Protein AF-A0A285UUU7-F1 (afdb_monomer_lite)

Structure (mmCIF, N/CA/C/O backbone):
data_AF-A0A285UUU7-F1
#
_entry.id   AF-A0A285UUU7-F1
#
loop_
_atom_site.group_PDB
_atom_site.id
_atom_site.type_symbol
_atom_site.label_atom_id
_atom_site.label_alt_id
_atom_site.label_comp_id
_atom_site.label_asym_id
_atom_site.label_entity_id
_atom_site.label_seq_id
_atom_site.pdbx_PDB_ins_code
_atom_site.Cartn_x
_atom_site.Cartn_y
_atom_site.Cartn_z
_atom_site.occupancy
_atom_site.B_iso_or_equiv
_atom_site.auth_seq_id
_atom_site.auth_comp_id
_atom_site.auth_asym_id
_atom_site.auth_atom_id
_atom_site.pdbx_PDB_model_num
ATOM 1 N N . MET A 1 1 ? -18.336 23.142 -23.932 1.00 42.22 1 MET A N 1
ATOM 2 C CA . MET A 1 1 ? -19.050 22.534 -22.790 1.00 42.22 1 MET A CA 1
ATOM 3 C C . MET A 1 1 ? -19.475 21.139 -23.225 1.00 42.22 1 MET A C 1
ATOM 5 O O . MET A 1 1 ? -20.338 21.049 -24.084 1.00 42.22 1 MET A O 1
ATOM 9 N N . SER A 1 2 ? -18.791 20.090 -22.753 1.00 46.44 2 SER A N 1
ATOM 10 C CA . SER A 1 2 ? -19.113 18.686 -23.065 1.00 46.44 2 SER A CA 1
ATOM 11 C C . SER A 1 2 ? -19.749 18.040 -21.838 1.00 46.44 2 SER A C 1
ATOM 13 O O . SER A 1 2 ? -19.334 18.330 -20.718 1.00 46.44 2 SER A O 1
ATOM 15 N N . ALA A 1 3 ? -20.799 17.261 -22.081 1.00 48.66 3 ALA A N 1
ATOM 16 C CA . ALA A 1 3 ? -21.778 16.789 -21.113 1.00 48.66 3 ALA A CA 1
ATOM 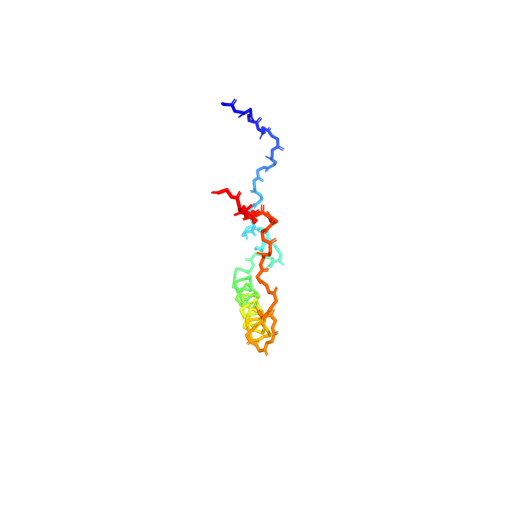17 C C . ALA A 1 3 ? -21.183 15.935 -19.983 1.00 48.66 3 ALA A C 1
ATOM 19 O O . ALA A 1 3 ? -20.259 15.155 -20.192 1.00 48.66 3 ALA A O 1
ATOM 20 N N . ALA A 1 4 ? -21.771 16.096 -18.797 1.00 58.44 4 ALA A N 1
ATOM 21 C CA . ALA A 1 4 ? -21.512 15.312 -17.603 1.00 58.44 4 ALA A CA 1
ATOM 22 C C . ALA A 1 4 ? -21.721 13.811 -17.860 1.00 58.44 4 ALA A C 1
ATOM 24 O O . ALA A 1 4 ? -22.820 13.386 -18.216 1.00 58.44 4 ALA A O 1
ATOM 25 N N . THR A 1 5 ? -20.686 13.008 -17.627 1.00 55.28 5 THR A N 1
ATOM 26 C CA . THR A 1 5 ? -20.817 11.569 -17.390 1.00 55.28 5 THR A CA 1
ATOM 27 C C . THR A 1 5 ? -21.318 11.384 -15.959 1.00 55.28 5 THR A C 1
ATOM 29 O O . THR A 1 5 ? -20.541 11.283 -15.017 1.00 55.28 5 THR A O 1
ATOM 32 N N . ALA A 1 6 ? -22.637 11.440 -15.782 1.00 61.00 6 ALA A N 1
ATOM 33 C CA . ALA A 1 6 ? -23.313 11.316 -14.490 1.00 61.00 6 ALA A CA 1
ATOM 34 C C . ALA A 1 6 ? -23.585 9.850 -14.085 1.00 61.00 6 ALA A C 1
ATOM 36 O O . ALA A 1 6 ? -24.630 9.568 -13.510 1.00 61.00 6 ALA A O 1
ATOM 37 N N . ASP A 1 7 ? -22.672 8.925 -14.401 1.00 54.81 7 ASP A N 1
ATOM 38 C CA . ASP A 1 7 ? -22.819 7.494 -14.076 1.00 54.81 7 ASP A CA 1
ATOM 39 C C . ASP A 1 7 ? -21.477 6.821 -13.733 1.00 54.81 7 ASP A C 1
ATOM 41 O O . ASP A 1 7 ? -21.260 5.645 -14.007 1.00 54.81 7 ASP A O 1
ATOM 45 N N . GLU A 1 8 ? -20.531 7.574 -13.166 1.00 57.66 8 GLU A N 1
ATOM 46 C CA . GLU A 1 8 ? -19.377 6.947 -12.521 1.00 57.66 8 GLU A CA 1
ATOM 47 C C . GLU A 1 8 ? -19.799 6.603 -11.087 1.00 57.66 8 GLU A C 1
ATOM 49 O O . GLU A 1 8 ? -20.210 7.518 -10.357 1.00 57.66 8 GLU A O 1
ATOM 54 N N . PRO A 1 9 ? -19.786 5.317 -10.675 1.00 64.50 9 PRO A N 1
ATOM 55 C CA . PRO A 1 9 ? -20.045 4.970 -9.285 1.00 64.50 9 PRO A CA 1
ATOM 56 C C . PRO A 1 9 ? -19.113 5.803 -8.398 1.00 64.50 9 PRO A C 1
ATOM 58 O O . PRO A 1 9 ? -17.980 6.079 -8.808 1.00 64.50 9 PRO A O 1
ATOM 61 N N . PRO A 1 10 ? -19.580 6.248 -7.215 1.00 67.88 10 PRO A N 1
ATOM 62 C CA . PRO A 1 10 ? -18.763 7.079 -6.345 1.00 67.88 10 PRO A CA 1
ATOM 63 C C . PRO A 1 10 ? -17.407 6.394 -6.157 1.00 67.88 10 PRO A C 1
ATOM 65 O O . PRO A 1 10 ? -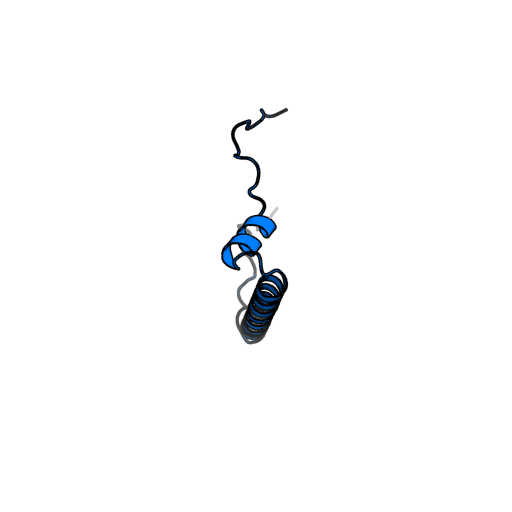17.393 5.177 -5.935 1.00 67.88 10 PRO A O 1
ATOM 68 N N . PRO A 1 11 ? -16.290 7.132 -6.304 1.00 72.44 11 PRO A N 1
ATOM 69 C CA . PRO A 1 11 ? -14.965 6.542 -6.229 1.00 72.44 11 PRO A CA 1
ATOM 70 C C . PRO A 1 11 ? -14.873 5.770 -4.919 1.00 72.44 11 PRO A C 1
ATOM 72 O O . PRO A 1 11 ? -15.093 6.328 -3.841 1.00 72.44 11 PRO A O 1
ATOM 75 N N . MET A 1 12 ? -14.662 4.461 -5.042 1.00 79.56 12 MET A N 1
ATOM 76 C CA . MET A 1 12 ? -14.585 3.568 -3.898 1.00 79.56 12 MET A CA 1
ATOM 77 C C . MET A 1 12 ? -13.448 4.052 -3.001 1.00 79.56 12 MET A C 1
ATOM 79 O O . MET A 1 12 ? -12.353 4.326 -3.490 1.00 79.56 12 MET A O 1
ATOM 83 N N . ASP A 1 13 ? -13.714 4.193 -1.703 1.00 90.69 13 ASP A N 1
ATOM 84 C CA . ASP A 1 13 ? -12.682 4.575 -0.744 1.00 90.69 13 ASP A CA 1
ATOM 85 C C . ASP A 1 13 ? -11.689 3.414 -0.608 1.00 90.69 13 ASP A C 1
ATOM 87 O O . ASP A 1 13 ? -11.926 2.435 0.102 1.00 90.69 13 ASP A O 1
ATOM 91 N N . GLU A 1 14 ? -10.583 3.515 -1.341 1.00 90.88 14 GLU A N 1
ATOM 92 C CA . GLU A 1 14 ? -9.522 2.512 -1.357 1.00 90.88 14 GLU A CA 1
ATOM 93 C C . GLU A 1 14 ? -8.941 2.283 0.043 1.00 90.88 14 GLU A C 1
ATOM 95 O O . GLU A 1 14 ? -8.611 1.149 0.386 1.00 90.88 14 GLU A O 1
ATOM 100 N N . ALA A 1 15 ? -8.870 3.319 0.887 1.00 92.50 15 ALA A N 1
ATOM 101 C CA . ALA A 1 15 ? -8.367 3.174 2.248 1.00 92.50 15 ALA A CA 1
ATOM 102 C C . ALA A 1 15 ? -9.333 2.352 3.108 1.00 92.50 15 ALA A C 1
ATOM 104 O O . ALA A 1 15 ? -8.888 1.494 3.873 1.00 92.50 15 ALA A O 1
ATOM 105 N N . ALA A 1 16 ? -10.643 2.570 2.954 1.00 93.88 16 ALA A N 1
ATOM 106 C CA . ALA A 1 16 ? -11.658 1.756 3.617 1.00 93.88 16 ALA A CA 1
ATOM 107 C C . ALA A 1 16 ? -11.608 0.295 3.145 1.00 93.88 16 ALA A C 1
ATOM 109 O O . ALA A 1 16 ? -11.630 -0.610 3.977 1.00 93.88 16 ALA A O 1
ATOM 110 N N . ALA A 1 17 ? -11.454 0.064 1.838 1.00 93.25 17 ALA A N 1
ATOM 111 C CA . ALA A 1 17 ? -11.322 -1.280 1.278 1.00 93.25 17 ALA A CA 1
ATOM 112 C C . ALA A 1 17 ? -10.068 -1.997 1.805 1.00 93.25 17 ALA A C 1
ATOM 114 O O . ALA A 1 17 ? -10.145 -3.145 2.235 1.00 93.25 17 ALA A O 1
ATOM 115 N N . ILE A 1 18 ? -8.919 -1.316 1.846 1.00 94.25 18 ILE A N 1
ATOM 116 C CA . ILE A 1 18 ? -7.677 -1.884 2.386 1.00 94.25 18 ILE A CA 1
ATOM 117 C C . ILE A 1 18 ? -7.826 -2.202 3.874 1.00 94.25 18 ILE A C 1
ATOM 119 O O . ILE A 1 18 ? -7.378 -3.249 4.336 1.00 94.25 18 ILE A O 1
ATOM 123 N N . LEU A 1 19 ? -8.475 -1.323 4.634 1.00 96.00 19 LEU A N 1
ATOM 124 C CA . LEU A 1 19 ? -8.718 -1.560 6.049 1.00 96.00 19 LEU A CA 1
ATOM 125 C C . LEU A 1 19 ? -9.634 -2.774 6.275 1.00 96.00 19 LEU A C 1
ATOM 127 O O . LEU A 1 19 ? -9.384 -3.555 7.193 1.00 96.00 19 LEU A O 1
ATOM 131 N N . GLU A 1 20 ? -10.644 -2.964 5.424 1.00 96.12 20 GLU A N 1
ATOM 132 C CA . GLU A 1 20 ? -11.521 -4.139 5.434 1.00 96.12 20 GLU A CA 1
ATOM 133 C C . GLU A 1 20 ? -10.756 -5.430 5.104 1.00 96.12 20 GLU A C 1
ATOM 135 O O . GLU A 1 20 ? -10.917 -6.421 5.812 1.00 96.12 20 GLU A O 1
ATOM 140 N N . MET A 1 21 ? -9.843 -5.412 4.122 1.00 94.94 21 MET A N 1
ATOM 141 C CA . MET A 1 21 ? -8.973 -6.565 3.814 1.00 94.94 21 MET A CA 1
ATOM 142 C C . MET A 1 21 ? -8.100 -7.005 4.998 1.00 94.94 21 MET A C 1
ATOM 144 O O . MET A 1 21 ? -7.629 -8.140 5.032 1.00 94.94 21 MET A O 1
ATOM 148 N N . HIS A 1 22 ? -7.860 -6.103 5.949 1.00 96.50 22 HIS A N 1
ATOM 149 C CA . HIS A 1 22 ? -7.060 -6.339 7.145 1.00 96.50 22 HIS A CA 1
ATOM 150 C C . HIS A 1 22 ? -7.909 -6.453 8.421 1.00 96.50 22 HIS A C 1
ATOM 152 O O . HIS A 1 22 ? -7.391 -6.221 9.513 1.00 96.50 22 HIS A O 1
ATOM 158 N N . ASP A 1 23 ? -9.200 -6.787 8.310 1.00 95.94 23 ASP A N 1
ATOM 159 C CA . ASP A 1 23 ? -10.125 -6.957 9.442 1.00 95.94 23 ASP A CA 1
ATOM 160 C C . ASP A 1 23 ? -10.172 -5.731 10.381 1.00 95.94 23 ASP A C 1
ATOM 162 O O . ASP A 1 23 ? -10.301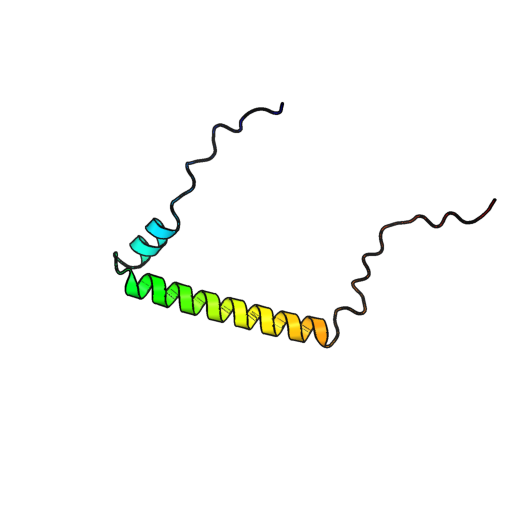 -5.844 11.602 1.00 95.94 23 ASP A O 1
ATOM 166 N N . GLY A 1 24 ? -10.004 -4.524 9.834 1.00 95.19 24 GLY A N 1
ATOM 167 C CA . GLY A 1 24 ? -9.945 -3.293 10.625 1.00 95.19 24 GLY A CA 1
ATOM 168 C C . GLY A 1 24 ? -8.589 -3.017 11.288 1.00 95.19 24 GLY A C 1
ATOM 169 O O . GLY A 1 24 ? -8.436 -2.009 11.982 1.00 95.19 24 GLY A O 1
ATOM 170 N N . ASN A 1 25 ? -7.580 -3.869 11.090 1.00 96.94 25 ASN A N 1
ATOM 171 C CA . ASN A 1 25 ? -6.252 -3.688 11.665 1.00 96.94 25 ASN A CA 1
ATOM 172 C C . ASN A 1 25 ? -5.422 -2.676 10.862 1.00 96.94 25 ASN A C 1
ATOM 174 O O . ASN A 1 25 ? -4.648 -3.020 9.967 1.00 96.94 25 ASN A O 1
ATOM 178 N N . ALA A 1 26 ? -5.542 -1.405 11.243 1.00 96.81 26 ALA A N 1
ATOM 179 C CA . ALA A 1 26 ? -4.850 -0.299 10.585 1.00 96.81 26 ALA A CA 1
ATOM 180 C C . ALA A 1 26 ? -3.315 -0.438 10.579 1.00 96.81 26 ALA A C 1
ATOM 182 O O . ALA A 1 26 ? -2.665 -0.006 9.630 1.00 96.81 26 ALA A O 1
ATOM 183 N N . LEU A 1 27 ? -2.714 -1.039 11.614 1.00 98.12 27 LEU A N 1
ATOM 184 C CA . LEU A 1 27 ? -1.258 -1.202 11.668 1.00 98.12 27 LEU A CA 1
ATOM 185 C C . LEU A 1 27 ? -0.767 -2.254 10.672 1.00 98.12 27 LEU A C 1
ATOM 187 O O . LEU A 1 27 ? 0.252 -2.026 10.024 1.00 98.12 27 LEU A O 1
ATOM 191 N N . GLU A 1 28 ? -1.479 -3.372 10.533 1.00 97.62 28 GLU A N 1
ATOM 192 C CA . GLU A 1 28 ? -1.165 -4.382 9.514 1.00 97.62 28 GLU A CA 1
ATOM 193 C C . GLU A 1 28 ? -1.384 -3.835 8.102 1.00 97.62 28 GLU A C 1
ATOM 195 O O . GLU A 1 28 ? -0.501 -3.975 7.261 1.00 97.62 28 GLU A O 1
ATOM 200 N N . ALA A 1 29 ? -2.477 -3.103 7.867 1.00 97.94 29 A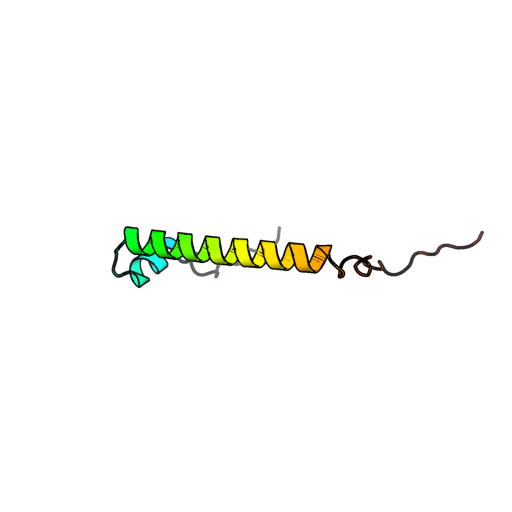LA A N 1
ATOM 201 C CA . ALA A 1 29 ? -2.720 -2.428 6.592 1.00 97.94 29 ALA A CA 1
ATOM 202 C C . ALA A 1 29 ? -1.577 -1.478 6.200 1.00 97.94 29 ALA A C 1
ATOM 204 O O . ALA A 1 29 ? -1.051 -1.543 5.089 1.00 97.94 29 ALA A O 1
ATOM 205 N N . ILE A 1 30 ? -1.128 -0.629 7.131 1.00 97.88 30 ILE A N 1
ATOM 206 C CA . ILE A 1 30 ? -0.006 0.286 6.883 1.00 97.88 30 ILE A CA 1
ATOM 207 C C . ILE A 1 30 ? 1.290 -0.491 6.625 1.00 97.88 30 ILE A C 1
ATOM 209 O O . ILE A 1 30 ? 2.040 -0.129 5.722 1.00 97.88 30 ILE A O 1
ATOM 213 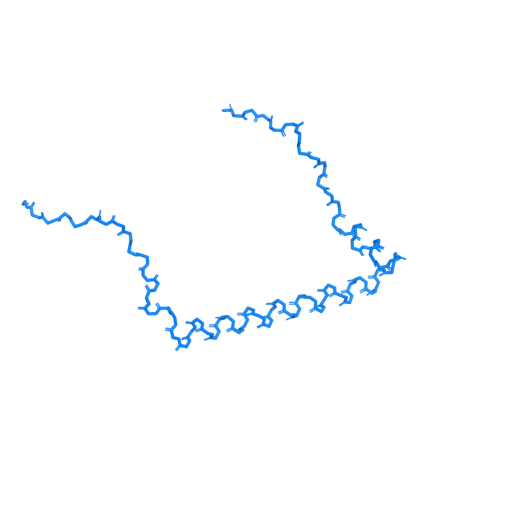N N . ARG A 1 31 ? 1.572 -1.561 7.378 1.00 98.06 31 ARG A N 1
ATOM 214 C CA . ARG A 1 31 ? 2.767 -2.398 7.158 1.00 98.06 31 ARG A CA 1
ATOM 215 C C . ARG A 1 31 ? 2.772 -3.015 5.762 1.00 98.06 31 ARG A C 1
ATOM 217 O O . ARG A 1 31 ? 3.807 -2.965 5.100 1.00 98.06 31 ARG A O 1
ATOM 224 N N . THR A 1 32 ? 1.631 -3.522 5.303 1.00 97.50 32 THR A N 1
ATOM 225 C CA . THR A 1 32 ? 1.461 -4.044 3.941 1.00 97.50 32 THR A CA 1
ATOM 226 C C . THR A 1 32 ? 1.742 -2.970 2.898 1.00 97.50 32 THR A C 1
ATOM 228 O O . THR A 1 32 ? 2.583 -3.177 2.028 1.00 97.50 32 THR A O 1
ATOM 231 N N . LEU A 1 33 ? 1.133 -1.788 3.026 1.00 97.31 33 LEU A N 1
ATOM 232 C CA . LEU A 1 33 ? 1.334 -0.688 2.075 1.00 97.31 33 LEU A CA 1
ATOM 233 C C . LEU A 1 33 ? 2.789 -0.208 2.019 1.00 97.31 33 LEU A C 1
ATOM 235 O O . LEU A 1 33 ? 3.303 0.113 0.947 1.00 97.31 33 LEU A O 1
ATOM 239 N N . LEU A 1 34 ? 3.478 -0.175 3.162 1.00 98.19 34 LEU A N 1
ATOM 240 C CA . LEU A 1 34 ? 4.904 0.146 3.211 1.00 98.19 34 LEU A CA 1
ATOM 241 C C . LEU A 1 34 ? 5.740 -0.910 2.473 1.00 98.19 34 LEU A C 1
ATOM 243 O O . LEU A 1 34 ? 6.630 -0.543 1.708 1.00 98.19 34 LEU A O 1
ATOM 247 N N . ALA A 1 35 ? 5.430 -2.196 2.650 1.00 97.69 35 ALA A N 1
ATOM 248 C CA . ALA A 1 35 ? 6.110 -3.279 1.942 1.00 97.69 35 ALA A CA 1
ATOM 249 C C . ALA A 1 35 ? 5.846 -3.242 0.425 1.00 97.69 35 ALA A C 1
ATOM 251 O O . ALA A 1 35 ? 6.759 -3.456 -0.374 1.00 97.69 35 ALA A O 1
ATOM 252 N N . GLU A 1 36 ? 4.618 -2.928 0.011 1.00 96.88 36 GLU A N 1
ATOM 253 C CA . GLU A 1 36 ? 4.266 -2.762 -1.401 1.00 96.88 36 GLU A CA 1
ATOM 254 C C . GLU A 1 36 ? 4.989 -1.574 -2.037 1.00 96.88 36 GLU A C 1
ATOM 256 O O . GLU A 1 36 ? 5.532 -1.711 -3.138 1.00 96.88 36 GLU A O 1
ATOM 261 N N . ARG A 1 37 ? 5.066 -0.432 -1.336 1.00 97.56 37 ARG A N 1
ATOM 262 C CA . ARG A 1 37 ? 5.872 0.718 -1.770 1.00 97.56 37 ARG A CA 1
ATOM 263 C C . ARG A 1 37 ? 7.322 0.304 -1.989 1.00 97.56 37 ARG A C 1
ATOM 265 O O . ARG A 1 37 ? 7.862 0.580 -3.058 1.00 97.56 37 ARG A O 1
ATOM 272 N N . ASP A 1 38 ? 7.936 -0.363 -1.016 1.00 98.00 38 ASP A N 1
A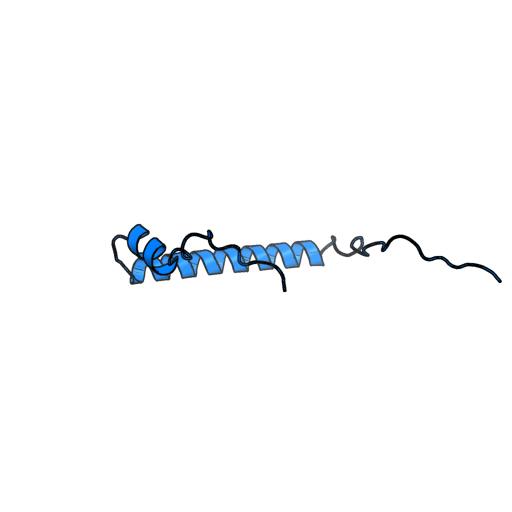TOM 273 C CA . ASP A 1 38 ? 9.341 -0.774 -1.107 1.00 98.00 38 ASP A CA 1
ATOM 274 C C . ASP A 1 38 ? 9.574 -1.684 -2.319 1.00 98.00 38 ASP A C 1
ATOM 276 O O . ASP A 1 38 ? 10.524 -1.487 -3.080 1.00 98.00 38 ASP A O 1
ATOM 280 N N . ALA A 1 39 ? 8.652 -2.614 -2.582 1.00 96.88 39 ALA A N 1
ATOM 281 C CA . ALA A 1 39 ? 8.705 -3.468 -3.763 1.00 96.88 39 ALA A CA 1
ATOM 282 C C . ALA A 1 39 ? 8.560 -2.680 -5.081 1.00 96.88 39 ALA A C 1
ATOM 284 O O . ALA A 1 39 ? 9.185 -3.027 -6.088 1.00 96.88 39 ALA A O 1
ATOM 285 N N . VAL A 1 40 ? 7.731 -1.631 -5.119 1.00 97.50 40 VAL A N 1
ATOM 286 C CA . VAL A 1 40 ? 7.585 -0.756 -6.297 1.00 97.50 40 VAL A CA 1
ATOM 287 C C . VAL A 1 40 ? 8.843 0.082 -6.519 1.00 97.50 40 VAL A C 1
ATOM 289 O O . VAL A 1 40 ? 9.316 0.177 -7.654 1.00 97.50 40 VAL A O 1
ATOM 292 N N . GLU A 1 41 ? 9.424 0.642 -5.461 1.00 96.88 41 GLU A N 1
ATOM 293 C CA . GLU A 1 41 ? 10.677 1.399 -5.530 1.00 96.88 41 GLU A CA 1
ATOM 294 C C . GLU A 1 41 ? 11.842 0.522 -5.997 1.00 96.88 41 GLU A C 1
ATOM 296 O O . GLU A 1 41 ? 12.633 0.930 -6.852 1.00 96.88 41 GLU A O 1
ATOM 301 N N . GLU A 1 42 ? 11.916 -0.716 -5.511 1.00 96.56 42 GLU A N 1
ATOM 302 C CA . GLU A 1 42 ? 12.902 -1.694 -5.956 1.00 96.56 42 GLU A CA 1
ATOM 303 C C . GLU A 1 42 ? 12.740 -2.014 -7.452 1.00 96.56 42 GLU A C 1
ATOM 305 O O . GLU A 1 42 ? 13.711 -1.945 -8.215 1.00 96.56 42 GLU A O 1
ATOM 310 N N . LYS A 1 43 ? 11.511 -2.273 -7.917 1.00 94.62 43 LYS A N 1
ATOM 311 C CA . LYS A 1 43 ? 11.222 -2.482 -9.348 1.00 94.62 43 LYS A CA 1
ATOM 312 C C . LYS A 1 43 ? 11.602 -1.266 -10.188 1.00 94.62 43 LYS A C 1
ATOM 314 O O . LYS A 1 43 ? 12.185 -1.427 -11.261 1.00 94.62 43 LYS A O 1
ATOM 319 N N . LEU A 1 44 ? 11.315 -0.056 -9.708 1.00 94.62 44 LEU A N 1
ATOM 320 C CA . LEU A 1 44 ? 11.676 1.182 -10.396 1.00 94.62 44 LEU A CA 1
ATOM 321 C C . LEU A 1 44 ? 13.195 1.349 -10.481 1.00 94.62 44 LEU A C 1
ATOM 323 O O . LEU A 1 44 ? 13.718 1.726 -11.533 1.00 94.62 44 LEU A O 1
ATOM 327 N N . ARG A 1 45 ? 13.920 1.029 -9.406 1.00 92.75 45 ARG A N 1
ATOM 328 C CA . ARG A 1 45 ? 15.385 1.026 -9.383 1.00 92.75 45 ARG A CA 1
ATOM 329 C C . ARG A 1 45 ? 15.941 0.043 -10.409 1.00 92.75 45 ARG A C 1
ATOM 331 O O . ARG A 1 45 ? 16.799 0.425 -11.204 1.00 92.75 45 ARG A O 1
ATOM 338 N N . PHE A 1 46 ? 15.428 -1.186 -10.444 1.00 90.12 46 PHE A N 1
ATOM 339 C CA . PHE A 1 46 ? 15.834 -2.188 -11.431 1.00 90.12 46 PHE A CA 1
ATOM 340 C C . PHE A 1 46 ? 15.534 -1.749 -12.863 1.00 90.12 46 PHE A C 1
ATOM 342 O O . PHE A 1 46 ? 16.421 -1.819 -13.714 1.00 90.12 46 PHE A O 1
ATOM 349 N N . ALA A 1 47 ? 14.328 -1.243 -13.129 1.00 90.31 47 ALA A N 1
ATOM 350 C CA . ALA A 1 47 ? 13.956 -0.723 -14.440 1.00 90.31 47 ALA A CA 1
ATOM 351 C C . ALA A 1 47 ? 14.876 0.434 -14.858 1.00 90.31 47 ALA A C 1
ATOM 353 O O . ALA A 1 47 ? 15.348 0.468 -15.991 1.00 90.31 47 ALA A O 1
ATOM 354 N N . SER A 1 48 ? 15.200 1.343 -13.937 1.00 86.44 48 SER A N 1
ATOM 355 C CA . SER A 1 48 ? 16.105 2.471 -14.186 1.00 86.44 48 SER A CA 1
ATOM 356 C C . SER A 1 48 ? 17.524 2.013 -14.523 1.00 86.44 48 SER A C 1
ATOM 358 O O . SER A 1 48 ? 18.121 2.518 -15.474 1.00 86.44 48 SER A O 1
ATOM 360 N N . ILE A 1 49 ? 18.052 1.017 -13.803 1.00 85.00 49 ILE A N 1
ATOM 361 C CA . ILE A 1 49 ? 19.356 0.405 -14.100 1.00 85.00 49 ILE A CA 1
ATOM 362 C C . ILE A 1 49 ? 19.322 -0.285 -15.470 1.00 85.00 49 ILE A C 1
ATOM 364 O O . ILE A 1 49 ? 20.216 -0.063 -16.285 1.00 85.00 49 ILE A O 1
ATOM 368 N N . ALA A 1 50 ? 18.279 -1.068 -15.762 1.00 80.75 50 ALA A N 1
ATOM 369 C CA . ALA A 1 50 ? 18.117 -1.761 -17.041 1.00 80.75 50 ALA A CA 1
ATOM 370 C C . ALA A 1 50 ? 18.010 -0.781 -18.225 1.00 80.75 50 ALA A C 1
ATOM 372 O O . ALA A 1 50 ? 18.635 -0.981 -19.270 1.00 80.75 50 ALA A O 1
ATOM 373 N N . MET A 1 51 ? 17.273 0.319 -18.050 1.00 75.75 51 MET A N 1
ATOM 374 C CA . MET A 1 51 ? 17.171 1.392 -19.039 1.00 75.75 51 MET A CA 1
ATOM 375 C C . MET A 1 51 ? 18.503 2.136 -19.218 1.00 75.75 51 MET A C 1
ATOM 377 O O . MET A 1 51 ? 18.888 2.426 -20.354 1.00 75.75 51 MET A O 1
ATOM 381 N N . GLY A 1 52 ? 19.233 2.392 -18.127 1.00 67.38 52 GLY A N 1
ATOM 382 C CA . GLY A 1 52 ? 20.532 3.072 -18.130 1.00 67.38 52 GLY A CA 1
ATOM 383 C C . GLY A 1 52 ? 21.679 2.255 -18.740 1.00 67.38 52 GLY A C 1
ATOM 384 O O . GLY A 1 52 ? 22.558 2.831 -19.377 1.00 67.38 52 GLY A O 1
ATOM 385 N N . HIS A 1 53 ? 21.660 0.923 -18.610 1.00 58.66 53 HIS A N 1
ATOM 386 C CA . HIS A 1 53 ? 22.743 0.052 -19.087 1.00 58.66 53 HIS A CA 1
ATOM 387 C C . HIS A 1 53 ? 22.691 -0.310 -20.581 1.00 58.66 53 HIS A C 1
ATOM 389 O O . HIS A 1 53 ? 23.688 -0.809 -21.103 1.00 58.66 53 HIS A O 1
ATOM 395 N N . GLY A 1 54 ? 21.597 -0.050 -21.309 1.00 57.06 54 GLY A N 1
ATOM 396 C CA . GLY A 1 54 ? 21.570 -0.423 -22.731 1.00 57.06 54 GLY A CA 1
ATOM 397 C C . GLY A 1 54 ? 20.338 -0.091 -23.571 1.00 57.06 54 GLY A C 1
ATOM 398 O O . GLY A 1 54 ? 20.422 -0.222 -24.789 1.00 57.06 54 GLY A O 1
ATOM 399 N N . PHE A 1 55 ? 19.220 0.369 -23.000 1.00 52.22 55 PHE A N 1
ATOM 400 C CA . PHE A 1 55 ? 17.960 0.468 -23.759 1.00 52.22 55 PHE A CA 1
ATOM 401 C C . PHE A 1 55 ? 17.598 1.865 -24.294 1.00 52.22 55 PHE A C 1
ATOM 403 O O . PHE A 1 55 ? 16.764 1.975 -25.192 1.00 52.22 55 PHE A O 1
ATOM 410 N N . THR A 1 56 ? 18.249 2.946 -23.852 1.00 52.00 56 THR A N 1
ATOM 411 C CA . THR A 1 56 ? 17.927 4.312 -24.326 1.00 52.00 56 THR A CA 1
ATOM 412 C C . THR A 1 56 ? 18.634 4.735 -25.621 1.00 52.00 56 THR A C 1
ATOM 414 O O . THR A 1 56 ? 18.268 5.755 -26.202 1.00 52.00 56 THR A O 1
ATOM 417 N N . ARG A 1 57 ? 19.567 3.938 -26.174 1.00 55.50 57 ARG A N 1
ATOM 418 C CA . ARG A 1 57 ? 20.206 4.232 -27.481 1.00 55.50 57 ARG A CA 1
ATOM 419 C C . ARG A 1 57 ? 19.287 4.045 -28.705 1.00 55.50 57 ARG A C 1
ATOM 421 O O . ARG A 1 57 ? 19.731 4.282 -29.824 1.00 55.50 57 ARG A O 1
ATOM 428 N N . GLY A 1 58 ? 18.020 3.663 -28.509 1.00 58.09 58 GLY A N 1
ATOM 429 C CA . GLY A 1 58 ? 17.023 3.508 -29.579 1.00 58.09 58 GLY A CA 1
ATOM 430 C C . GLY A 1 58 ? 15.711 4.275 -29.380 1.00 58.09 58 GLY A C 1
ATOM 431 O O . GLY A 1 58 ? 14.961 4.432 -30.337 1.00 58.09 58 GLY A O 1
ATOM 432 N N . TRP A 1 59 ? 15.437 4.816 -28.188 1.00 54.34 59 TRP A N 1
ATOM 433 C CA . TRP A 1 59 ? 14.178 5.514 -27.870 1.00 54.34 59 TRP A CA 1
ATOM 434 C C . TRP A 1 59 ? 14.142 6.975 -28.345 1.00 54.34 59 TRP A C 1
ATOM 436 O O . TRP A 1 59 ? 13.395 7.799 -27.820 1.00 54.34 59 TRP A O 1
ATOM 446 N N . ARG A 1 60 ? 14.904 7.310 -29.396 1.00 53.56 60 ARG A N 1
ATOM 447 C CA . ARG A 1 60 ? 14.585 8.495 -30.192 1.00 53.56 60 ARG A CA 1
ATOM 448 C C . ARG A 1 60 ? 13.270 8.170 -30.888 1.00 53.56 60 ARG A C 1
ATOM 450 O O . ARG A 1 60 ? 13.272 7.501 -31.919 1.00 53.56 60 ARG A O 1
ATOM 457 N N . THR A 1 61 ? 12.159 8.607 -30.298 1.00 55.91 61 THR A N 1
ATOM 458 C CA . THR A 1 61 ? 10.861 8.659 -30.962 1.00 55.91 61 THR A CA 1
ATOM 459 C C . THR A 1 61 ? 11.091 9.356 -32.296 1.00 55.91 61 THR A C 1
ATOM 461 O O . THR A 1 61 ? 11.325 10.562 -32.378 1.00 55.91 61 THR A O 1
ATOM 464 N N . ARG A 1 62 ? 11.149 8.565 -33.369 1.00 51.75 62 ARG A N 1
ATOM 465 C CA . ARG A 1 62 ? 11.134 9.084 -34.727 1.00 51.75 62 ARG A CA 1
ATOM 466 C C . ARG A 1 62 ? 9.740 9.661 -34.892 1.00 51.75 62 ARG A C 1
ATOM 468 O O . ARG A 1 62 ? 8.825 8.950 -35.292 1.00 51.75 62 ARG A O 1
ATOM 475 N N . LEU A 1 63 ? 9.576 10.932 -34.530 1.00 62.34 63 LEU A N 1
ATOM 476 C CA . LEU A 1 63 ? 8.453 11.713 -35.013 1.00 62.34 63 LEU A CA 1
ATOM 477 C C . LEU A 1 63 ? 8.438 11.533 -36.539 1.00 62.34 63 LEU A C 1
ATOM 479 O O . LEU A 1 63 ? 9.484 11.716 -37.178 1.00 62.34 63 LEU A O 1
ATOM 483 N N . PRO A 1 64 ? 7.322 11.076 -37.127 1.00 53.62 64 PRO A N 1
ATOM 484 C CA . PRO A 1 64 ? 7.245 10.918 -38.563 1.00 53.62 64 PRO A CA 1
ATOM 485 C C . PRO A 1 64 ? 7.400 12.291 -39.220 1.00 53.62 64 PRO A C 1
ATOM 487 O O . PRO A 1 64 ? 6.595 13.189 -39.012 1.00 53.62 64 PRO A O 1
ATOM 490 N N . GLY A 1 65 ? 8.474 12.421 -39.998 1.00 56.12 65 GLY A N 1
ATOM 491 C CA . GLY A 1 65 ? 8.555 13.247 -41.196 1.00 56.12 65 GLY A CA 1
ATOM 492 C C . GLY A 1 65 ? 8.196 14.726 -41.071 1.00 56.12 65 GLY A C 1
ATOM 493 O O . GLY A 1 65 ? 7.057 15.122 -41.290 1.00 56.12 65 GLY A O 1
ATOM 494 N N . LYS A 1 66 ? 9.228 15.566 -40.994 1.00 53.81 66 LYS A N 1
ATOM 495 C CA . LYS A 1 66 ? 9.317 16.694 -41.928 1.00 53.81 66 LYS A CA 1
ATOM 496 C C . LYS A 1 66 ? 10.776 16.943 -42.303 1.00 53.81 66 LYS A C 1
ATOM 498 O O . LYS A 1 66 ? 11.431 17.840 -41.791 1.00 53.81 66 LYS A O 1
ATOM 503 N N . PHE A 1 67 ? 11.285 16.114 -43.212 1.00 58.03 67 PHE A N 1
ATOM 504 C CA . PHE A 1 67 ? 12.316 16.587 -44.128 1.00 58.03 67 PHE A CA 1
ATOM 505 C C . PHE A 1 67 ? 11.596 17.494 -45.122 1.00 58.03 67 PHE A C 1
ATOM 507 O O . PHE A 1 67 ? 10.894 17.006 -46.002 1.00 58.03 67 PHE A O 1
ATOM 514 N N . ILE A 1 68 ? 11.703 18.806 -44.932 1.00 55.56 68 ILE A N 1
ATOM 515 C CA . ILE A 1 68 ? 11.500 19.738 -46.037 1.00 55.56 68 ILE A CA 1
ATOM 516 C C . ILE A 1 68 ? 12.903 20.025 -46.553 1.00 55.56 68 ILE A C 1
ATOM 518 O O . ILE A 1 68 ? 13.630 20.839 -45.988 1.00 55.56 68 ILE A O 1
ATOM 522 N N . GLY A 1 69 ? 13.308 19.230 -47.536 1.00 54.75 69 GLY A N 1
ATOM 523 C CA . GLY A 1 69 ? 14.398 19.575 -48.424 1.00 54.75 69 GLY A CA 1
ATOM 524 C C . GLY A 1 69 ? 13.832 20.323 -49.626 1.00 54.75 69 GLY A C 1
ATOM 525 O O . GLY A 1 69 ? 12.864 19.866 -50.227 1.00 54.75 69 GLY A O 1
ATOM 526 N N . GLU A 1 70 ? 14.516 21.418 -49.932 1.00 42.34 70 GLU A N 1
ATOM 527 C CA . GLU A 1 70 ? 14.673 22.074 -51.234 1.00 42.34 70 GLU A CA 1
ATOM 528 C C . GLU A 1 70 ? 13.617 23.069 -51.734 1.00 42.34 70 GLU A C 1
ATOM 530 O O . GLU A 1 70 ? 12.404 22.871 -51.650 1.00 42.34 70 GLU A O 1
ATOM 535 N N . GLY A 1 71 ? 14.181 24.168 -52.247 1.00 45.50 71 GLY A N 1
ATOM 536 C CA . GLY A 1 71 ? 13.595 25.444 -52.634 1.00 45.50 71 GLY A CA 1
ATOM 537 C C . GLY A 1 71 ? 14.639 26.536 -52.452 1.00 45.50 71 GLY A C 1
ATOM 538 O O . GLY A 1 71 ? 14.523 27.262 -51.442 1.00 45.50 71 GLY A O 1
#

Secondary structure (DSSP, 8-state):
-----TTPPPPP-HHHHHHHHTTT-HHHHHHHHHHHHHHHHHHHHHHHHHIIIIITTS-------------

pLDDT: mean 77.21, std 19.84, range [42.22, 98.19]

Organism: NCBI:txid908946

Foldseek 3Di:
DDDDPPPDDDPPPVLVVLCVVVVNPPVVSVVVVVVVVVVVVVVVVVVVVVCVPDPPVPPPPPPPDDPPDDD

Sequence (71 aa):
MSAATADEPPPMDEAAAILEMHDGNALEAIRTLLAERDAVEEKLRFASIAMGHGFTRGWRTRLPGKFIGEG

Radius of gyration: 23.16 Å; chains: 1; bounding box: 46×32×64 Å